Protein AF-A0A2T6KY04-F1 (afdb_monomer)

Mean predicted aligned error: 5.01 Å

Foldseek 3Di:
DVVVVVVVVVLVVLLVVLVVLLVVLVVVLVVLVVVLVVVVVVCVVDCPCVVVSVVSVVVSVVSVVVSVVSVVVSVVSVVVD

Secondary structure (DSSP, 8-state):
-HHHHHHHHHHHHHHHHHHHHHHHHHHHHHHHHHHHHHHHHHHTT-STTHHHHHHHHHHHHHHHHHHHHHHHHHHHHHH--

Structure (mmCIF, N/CA/C/O backbone):
data_AF-A0A2T6KY04-F1
#
_entry.id   AF-A0A2T6KY04-F1
#
loop_
_atom_site.group_PDB
_atom_site.id
_atom_site.type_symbol
_atom_site.label_atom_id
_atom_site.label_alt_id
_atom_site.label_comp_id
_atom_site.label_asym_id
_atom_site.label_entity_id
_atom_site.label_seq_id
_atom_site.pdbx_PDB_ins_code
_atom_site.Cartn_x
_atom_site.Cartn_y
_atom_site.Cartn_z
_atom_site.occupancy
_atom_site.B_iso_or_equiv
_atom_site.auth_seq_id
_atom_site.auth_comp_id
_atom_site.auth_asym_id
_atom_site.auth_atom_id
_atom_site.pdbx_PDB_model_num
ATOM 1 N N . MET A 1 1 ? 20.923 -1.841 -34.842 1.00 60.12 1 MET A N 1
ATOM 2 C CA . MET A 1 1 ? 19.450 -1.689 -34.854 1.00 60.12 1 MET A CA 1
ATOM 3 C C . MET A 1 1 ? 18.734 -2.615 -33.860 1.00 60.12 1 MET A C 1
ATOM 5 O O . MET A 1 1 ? 17.849 -2.124 -33.186 1.00 60.12 1 MET A O 1
ATOM 9 N N . ALA A 1 2 ? 19.119 -3.889 -33.669 1.00 61.78 2 ALA A N 1
ATOM 10 C CA . ALA A 1 2 ? 18.431 -4.796 -32.720 1.00 61.78 2 ALA A CA 1
ATOM 11 C C . ALA A 1 2 ? 18.591 -4.459 -31.212 1.00 61.78 2 ALA A C 1
ATOM 13 O O . ALA A 1 2 ? 17.692 -4.733 -30.419 1.00 61.78 2 ALA A O 1
ATOM 14 N N . LEU A 1 3 ? 19.715 -3.848 -30.813 1.00 62.00 3 LEU A N 1
ATOM 15 C CA . LEU A 1 3 ? 19.968 -3.441 -29.418 1.00 62.00 3 LEU A CA 1
ATOM 16 C C . LEU A 1 3 ? 19.054 -2.294 -28.948 1.00 62.00 3 LEU A C 1
ATOM 18 O O . LEU A 1 3 ? 18.676 -2.255 -27.785 1.00 62.00 3 LEU A O 1
ATOM 22 N N . ASP A 1 4 ? 18.678 -1.392 -29.854 1.00 76.50 4 ASP A N 1
ATOM 23 C CA . ASP A 1 4 ? 17.817 -0.240 -29.556 1.00 76.50 4 ASP A CA 1
ATOM 24 C C . ASP A 1 4 ? 16.355 -0.676 -29.339 1.00 76.50 4 ASP A C 1
ATOM 26 O O . ASP A 1 4 ? 15.725 -0.300 -28.354 1.00 76.50 4 ASP A O 1
ATOM 30 N N . GLU A 1 5 ? 15.848 -1.594 -30.170 1.00 80.12 5 GLU A N 1
ATOM 31 C CA . GLU A 1 5 ? 14.488 -2.135 -30.011 1.00 80.12 5 GLU A CA 1
ATOM 32 C C . GLU A 1 5 ? 14.333 -2.976 -28.734 1.00 80.12 5 GLU A C 1
ATOM 34 O O . GLU A 1 5 ? 13.309 -2.900 -28.055 1.00 80.12 5 GLU A O 1
ATOM 39 N N . THR A 1 6 ? 15.369 -3.734 -28.358 1.00 81.62 6 THR A N 1
ATOM 40 C CA . THR A 1 6 ? 15.348 -4.524 -27.116 1.00 81.62 6 THR A CA 1
ATOM 41 C C . THR A 1 6 ? 15.283 -3.609 -25.888 1.00 81.62 6 THR A C 1
ATOM 43 O O . THR A 1 6 ? 14.482 -3.852 -24.987 1.00 81.62 6 THR A O 1
ATOM 46 N N . THR A 1 7 ? 16.058 -2.519 -25.871 1.00 82.25 7 THR A N 1
ATOM 47 C CA . THR A 1 7 ? 16.028 -1.519 -24.789 1.00 82.25 7 THR A CA 1
ATOM 48 C C . THR A 1 7 ? 14.663 -0.837 -24.689 1.00 82.25 7 THR A C 1
ATOM 50 O O . THR A 1 7 ? 14.082 -0.788 -23.606 1.00 82.25 7 THR A O 1
ATOM 53 N N . ARG A 1 8 ? 14.075 -0.414 -25.817 1.00 81.00 8 ARG A N 1
ATOM 54 C CA . ARG A 1 8 ? 12.717 0.164 -25.843 1.00 81.00 8 ARG A CA 1
ATOM 55 C C . ARG A 1 8 ? 11.642 -0.818 -25.383 1.00 81.00 8 ARG A C 1
ATOM 57 O O . ARG A 1 8 ? 10.646 -0.423 -24.787 1.00 81.00 8 ARG A O 1
ATOM 64 N N . GLN A 1 9 ? 11.789 -2.108 -25.678 1.00 87.25 9 GLN A N 1
ATOM 65 C CA . GLN A 1 9 ? 10.846 -3.123 -25.205 1.00 87.25 9 GLN A CA 1
ATOM 66 C C . GLN A 1 9 ? 10.952 -3.340 -23.687 1.00 87.25 9 GLN A C 1
ATOM 68 O O . GLN A 1 9 ? 9.932 -3.552 -23.026 1.00 87.25 9 GLN A O 1
ATOM 73 N N . VAL A 1 10 ? 12.167 -3.295 -23.133 1.00 87.44 10 VAL A N 1
ATOM 74 C CA . VAL A 1 10 ? 12.399 -3.396 -21.686 1.00 87.44 10 VAL A CA 1
ATOM 75 C C . VAL A 1 10 ? 11.823 -2.179 -20.958 1.00 87.44 10 VAL A C 1
ATOM 77 O O . VAL A 1 10 ? 11.105 -2.376 -19.977 1.00 87.44 10 VAL A O 1
ATOM 80 N N . ASN A 1 11 ? 12.033 -0.963 -21.472 1.00 86.81 11 ASN A N 1
ATOM 81 C CA . ASN A 1 11 ? 11.480 0.265 -20.885 1.00 86.81 11 ASN A CA 1
ATOM 82 C C . ASN A 1 11 ? 9.946 0.249 -20.858 1.00 86.81 11 ASN A C 1
ATOM 84 O O . ASN A 1 11 ? 9.359 0.384 -19.784 1.00 86.81 11 ASN A O 1
ATOM 88 N N . ARG A 1 12 ? 9.290 -0.094 -21.976 1.00 90.19 12 ARG A N 1
ATOM 89 C CA . ARG A 1 12 ? 7.824 -0.251 -22.023 1.00 90.19 12 ARG A CA 1
ATOM 90 C C . ARG A 1 12 ? 7.296 -1.238 -20.982 1.00 90.19 12 ARG A C 1
ATOM 92 O O . ARG A 1 12 ? 6.273 -0.997 -20.343 1.00 90.19 12 ARG A O 1
ATOM 99 N N . ARG A 1 13 ? 7.988 -2.368 -20.793 1.00 91.81 13 ARG A N 1
ATOM 100 C CA . ARG A 1 13 ? 7.621 -3.366 -19.774 1.00 91.81 13 ARG A CA 1
ATOM 101 C C . ARG A 1 13 ? 7.802 -2.833 -18.355 1.00 91.81 13 ARG A C 1
ATOM 103 O O . ARG A 1 13 ? 6.961 -3.121 -17.505 1.00 91.81 13 ARG A O 1
ATOM 110 N N . ALA A 1 14 ? 8.865 -2.073 -18.101 1.00 90.81 14 ALA A N 1
ATOM 111 C CA . ALA A 1 14 ? 9.104 -1.443 -16.809 1.00 90.81 14 ALA A CA 1
ATOM 112 C C . ALA A 1 14 ? 8.021 -0.401 -16.485 1.00 90.81 14 ALA A C 1
ATOM 114 O O . ALA A 1 14 ? 7.445 -0.448 -15.399 1.00 90.81 14 ALA A O 1
ATOM 115 N N . ILE A 1 15 ? 7.669 0.464 -17.441 1.00 93.75 15 ILE A N 1
ATOM 116 C CA . ILE A 1 15 ? 6.604 1.468 -17.291 1.00 93.75 15 ILE A CA 1
ATOM 117 C C . ILE A 1 15 ? 5.256 0.796 -17.020 1.00 93.75 15 ILE A C 1
ATOM 119 O O . ILE A 1 15 ? 4.578 1.162 -16.060 1.00 93.75 15 ILE A O 1
ATOM 123 N N . ALA A 1 16 ? 4.897 -0.236 -17.790 1.00 94.62 16 ALA A N 1
ATOM 124 C CA . ALA A 1 16 ? 3.653 -0.979 -17.582 1.00 94.62 16 ALA A CA 1
ATOM 125 C C . ALA A 1 16 ? 3.598 -1.654 -16.198 1.00 94.62 16 ALA A C 1
ATOM 127 O O . ALA A 1 16 ? 2.560 -1.648 -15.535 1.00 94.62 16 ALA A O 1
ATOM 128 N N . ALA A 1 17 ? 4.720 -2.210 -15.727 1.00 95.88 17 ALA A N 1
ATOM 129 C CA . ALA A 1 17 ? 4.806 -2.792 -14.390 1.00 95.88 17 ALA A CA 1
ATOM 130 C C . ALA A 1 17 ? 4.646 -1.730 -13.287 1.00 95.88 17 ALA A C 1
ATOM 132 O O . ALA A 1 17 ? 3.947 -1.969 -12.301 1.00 95.88 17 ALA A O 1
ATOM 133 N N . LEU A 1 18 ? 5.249 -0.550 -13.461 1.00 95.00 18 LEU A N 1
ATOM 134 C CA . LEU A 1 18 ? 5.117 0.574 -12.531 1.00 95.00 18 LEU A CA 1
ATOM 135 C C . LEU A 1 18 ? 3.686 1.128 -12.498 1.00 95.00 18 LEU A C 1
ATOM 137 O O . LEU A 1 18 ? 3.163 1.409 -11.420 1.00 95.00 18 LEU A O 1
ATOM 141 N N . GLU A 1 19 ? 3.023 1.232 -13.649 1.00 95.88 19 GLU A N 1
ATOM 142 C CA . GLU A 1 19 ? 1.6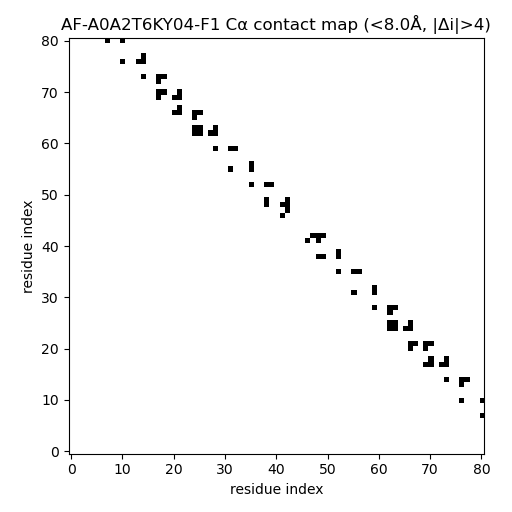21 1.645 -13.735 1.00 95.88 19 GLU A CA 1
ATOM 143 C C . GLU A 1 19 ? 0.698 0.659 -13.001 1.00 95.88 19 GLU A C 1
ATOM 145 O O . GLU A 1 19 ? -0.113 1.066 -12.161 1.00 95.88 19 GLU A O 1
ATOM 150 N N . ALA A 1 20 ? 0.869 -0.644 -13.248 1.00 97.19 20 ALA A N 1
ATOM 151 C CA . ALA A 1 20 ? 0.108 -1.691 -12.572 1.00 97.19 20 ALA A CA 1
ATOM 152 C C . ALA A 1 20 ? 0.329 -1.665 -11.049 1.00 97.19 20 ALA A C 1
ATOM 154 O O . ALA A 1 20 ? -0.635 -1.741 -10.284 1.00 97.19 20 ALA A O 1
ATOM 155 N N . ALA A 1 21 ? 1.576 -1.490 -10.601 1.00 96.88 21 ALA A N 1
ATOM 156 C CA . ALA A 1 21 ? 1.908 -1.373 -9.183 1.00 96.88 21 ALA A CA 1
ATOM 157 C C . ALA A 1 21 ? 1.277 -0.125 -8.541 1.00 96.88 21 ALA A C 1
ATOM 159 O O . ALA A 1 21 ? 0.668 -0.219 -7.475 1.00 96.88 21 ALA A O 1
ATOM 160 N N . LYS A 1 22 ? 1.347 1.037 -9.206 1.00 96.62 22 LYS A N 1
ATOM 161 C CA . LYS A 1 22 ? 0.717 2.287 -8.747 1.00 96.62 22 LYS A CA 1
ATOM 162 C C . LYS A 1 22 ? -0.792 2.121 -8.575 1.00 96.62 22 LYS A C 1
ATOM 164 O O . LYS A 1 22 ? -1.350 2.621 -7.593 1.00 96.62 22 LYS A O 1
ATOM 169 N N . LYS A 1 23 ? -1.450 1.440 -9.520 1.00 96.88 23 LYS A N 1
ATOM 170 C CA . LYS A 1 23 ? -2.881 1.132 -9.444 1.00 96.88 23 LYS A CA 1
ATOM 171 C C . LYS A 1 23 ? -3.178 0.192 -8.275 1.00 96.88 23 LYS A C 1
ATOM 173 O O . LYS A 1 23 ? -3.991 0.546 -7.431 1.00 96.88 23 LYS A O 1
ATOM 178 N N . GLY A 1 24 ? -2.474 -0.937 -8.179 1.00 97.81 24 GLY A N 1
ATOM 179 C CA . GLY A 1 24 ? -2.682 -1.925 -7.115 1.00 97.81 24 GLY A CA 1
ATOM 180 C C . GLY A 1 24 ? -2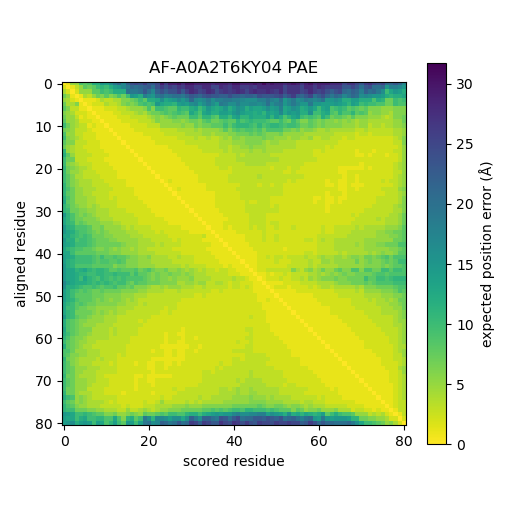.490 -1.351 -5.708 1.00 97.81 24 GLY A C 1
ATOM 181 O O . GLY A 1 24 ? -3.297 -1.608 -4.821 1.00 97.81 24 GLY A O 1
ATOM 182 N N . LEU A 1 25 ? -1.482 -0.495 -5.510 1.00 97.12 25 LEU A N 1
ATOM 183 C CA . LEU A 1 25 ? -1.281 0.210 -4.238 1.00 97.12 25 LEU A CA 1
ATOM 184 C C . LEU A 1 25 ? -2.393 1.233 -3.951 1.00 97.12 25 LEU A C 1
ATOM 186 O O . LEU A 1 25 ? -2.745 1.455 -2.795 1.00 97.12 25 LEU A O 1
ATOM 190 N N . GLY A 1 26 ? -2.956 1.861 -4.988 1.00 97.19 26 GLY A N 1
ATOM 191 C CA . GLY A 1 26 ? -4.118 2.743 -4.853 1.00 97.19 26 GLY A CA 1
ATOM 192 C C . GLY A 1 26 ? -5.373 1.990 -4.413 1.00 97.19 26 GLY A C 1
ATOM 193 O O . GLY A 1 26 ? -6.049 2.431 -3.484 1.00 97.19 26 GLY A O 1
ATOM 194 N N . ASP A 1 27 ? -5.633 0.842 -5.038 1.00 97.62 27 ASP A N 1
ATOM 195 C CA . ASP A 1 27 ? -6.756 -0.038 -4.711 1.00 97.62 27 ASP A CA 1
ATOM 196 C C . ASP A 1 27 ? -6.618 -0.555 -3.262 1.00 97.62 27 ASP A C 1
ATOM 198 O O . ASP A 1 27 ? -7.530 -0.375 -2.454 1.00 97.62 27 ASP A O 1
ATOM 202 N N . ALA A 1 28 ? -5.430 -1.039 -2.876 1.00 97.19 28 ALA A N 1
ATOM 203 C CA . ALA A 1 28 ? -5.139 -1.491 -1.512 1.00 97.19 28 ALA A CA 1
ATOM 204 C C . ALA A 1 28 ? -5.301 -0.380 -0.458 1.00 97.19 28 ALA A C 1
ATOM 206 O O . ALA A 1 28 ? -5.863 -0.607 0.613 1.00 97.19 28 ALA A O 1
ATOM 207 N N . ALA A 1 29 ? -4.850 0.848 -0.747 1.00 96.50 29 ALA A N 1
ATOM 208 C CA . ALA A 1 29 ? -5.049 1.981 0.157 1.00 96.50 29 ALA A CA 1
ATOM 209 C C . ALA A 1 29 ? -6.538 2.314 0.345 1.00 96.50 29 ALA A C 1
ATOM 211 O O . ALA A 1 29 ? -6.951 2.734 1.428 1.00 96.50 29 ALA A O 1
ATOM 212 N N . ASN A 1 30 ? -7.349 2.151 -0.703 1.00 96.62 30 ASN A N 1
ATOM 213 C CA . ASN A 1 30 ? -8.786 2.367 -0.612 1.00 96.62 30 ASN A CA 1
ATOM 214 C C . ASN A 1 30 ? -9.475 1.266 0.206 1.00 96.62 30 ASN A C 1
ATOM 216 O O . ASN A 1 30 ? -10.289 1.588 1.068 1.00 96.62 30 ASN A O 1
ATOM 220 N N . GLU A 1 31 ? -9.122 0.002 -0.019 1.00 96.31 31 GLU A N 1
ATOM 221 C CA . GLU A 1 31 ? -9.639 -1.133 0.754 1.00 96.31 31 GLU A CA 1
ATOM 222 C C . GLU A 1 31 ? -9.299 -1.007 2.244 1.00 96.31 31 GLU A C 1
ATOM 224 O O . GLU A 1 31 ? -10.191 -1.109 3.083 1.00 96.31 31 GLU A O 1
ATOM 229 N N . LEU A 1 32 ? -8.046 -0.676 2.578 1.00 94.88 32 LEU A N 1
ATOM 230 C CA . LEU A 1 32 ? -7.622 -0.432 3.961 1.00 94.88 32 LEU A CA 1
ATOM 231 C C . LEU A 1 32 ? -8.410 0.705 4.613 1.00 94.88 32 LEU A C 1
ATOM 233 O O . LEU A 1 32 ? -8.864 0.568 5.743 1.00 94.88 32 LEU A O 1
ATOM 237 N N . ARG A 1 33 ? -8.623 1.812 3.893 1.00 94.94 33 ARG A N 1
ATOM 238 C CA . ARG A 1 33 ? -9.419 2.942 4.391 1.00 94.94 33 ARG A CA 1
ATOM 239 C C . ARG A 1 33 ? -10.863 2.532 4.690 1.00 94.94 33 ARG A C 1
ATOM 241 O O . ARG A 1 33 ? -11.405 2.947 5.706 1.00 94.94 33 ARG A O 1
ATOM 248 N N . VAL A 1 34 ? -11.481 1.736 3.817 1.00 95.62 34 VAL A N 1
ATOM 249 C CA . VAL A 1 34 ? -12.840 1.215 4.036 1.00 95.62 34 VAL A CA 1
ATOM 250 C C . VAL A 1 34 ? -12.873 0.260 5.231 1.00 95.62 34 VAL A C 1
ATOM 252 O O . VAL A 1 34 ? -13.814 0.309 6.016 1.00 95.62 34 VAL A O 1
ATOM 255 N N . ALA A 1 35 ? -11.843 -0.568 5.406 1.00 91.94 35 ALA A N 1
ATOM 256 C CA . ALA A 1 35 ? -11.738 -1.493 6.529 1.00 91.94 35 ALA A CA 1
ATOM 257 C C . ALA A 1 35 ? -11.455 -0.793 7.876 1.00 91.94 35 ALA A C 1
ATOM 259 O O . ALA A 1 35 ? -11.842 -1.321 8.914 1.00 91.94 35 ALA A O 1
ATOM 260 N N . CYS A 1 36 ? -10.826 0.389 7.877 1.00 94.31 36 CYS A N 1
ATOM 261 C CA . CYS A 1 36 ? -10.644 1.210 9.080 1.00 94.31 36 CYS A CA 1
ATOM 262 C C . CYS A 1 36 ? -11.963 1.793 9.605 1.00 94.31 36 CYS A C 1
ATOM 264 O O . CYS A 1 36 ? -12.114 1.923 10.814 1.00 94.31 36 CYS A O 1
ATOM 266 N N . TRP A 1 37 ? -12.923 2.125 8.736 1.00 94.06 37 TRP A N 1
ATOM 267 C CA . TRP A 1 37 ? -14.144 2.837 9.139 1.00 94.06 37 TRP A CA 1
ATOM 268 C C . TRP A 1 37 ? -14.934 2.172 10.278 1.00 94.06 37 TRP A C 1
ATOM 270 O O . TRP A 1 37 ? -15.274 2.874 11.228 1.00 94.06 37 TRP A O 1
ATOM 280 N N . PRO A 1 38 ? -15.208 0.851 10.265 1.00 92.81 38 PRO A N 1
ATOM 281 C CA . PRO A 1 38 ? -15.898 0.208 11.382 1.00 92.81 38 PRO A CA 1
ATOM 282 C C . PRO A 1 38 ? -15.102 0.246 12.692 1.00 92.81 38 PRO A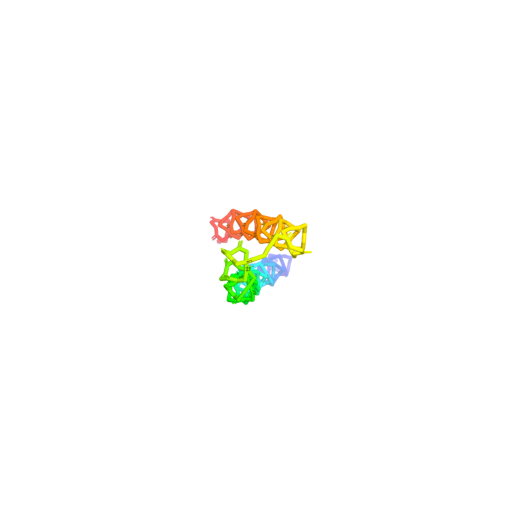 C 1
ATOM 284 O O . PRO A 1 38 ? -15.698 0.282 13.763 1.00 92.81 38 PRO A O 1
ATOM 287 N N . LEU A 1 39 ? -13.767 0.233 12.623 1.00 91.94 39 LEU A N 1
ATOM 288 C CA . LEU A 1 39 ? -12.912 0.329 13.808 1.00 91.94 39 LEU A CA 1
ATOM 289 C C . LEU A 1 39 ? -12.864 1.759 14.353 1.00 91.94 39 LEU A C 1
ATOM 291 O O . LEU A 1 39 ? -12.871 1.942 15.565 1.00 91.94 39 LEU A O 1
ATOM 295 N N . GLU A 1 40 ? -12.873 2.765 13.477 1.00 93.62 40 GLU A N 1
ATOM 296 C CA . GLU A 1 40 ? -13.002 4.175 13.864 1.00 93.62 40 GLU A CA 1
ATOM 297 C C . GLU A 1 40 ? -14.353 4.435 14.543 1.00 93.62 40 GLU A C 1
ATOM 299 O O . GLU A 1 40 ? -14.397 5.106 15.570 1.00 93.62 40 GLU A O 1
ATOM 304 N N . ASP A 1 41 ? -15.443 3.860 14.031 1.00 94.50 41 ASP A N 1
ATOM 305 C CA . ASP A 1 41 ? -16.764 3.936 14.668 1.00 94.50 41 ASP A CA 1
ATOM 306 C C . ASP A 1 41 ? -16.768 3.234 16.036 1.00 94.50 41 ASP A C 1
ATOM 308 O O . ASP A 1 41 ? -17.173 3.811 17.046 1.00 94.50 41 ASP A O 1
ATOM 312 N N . LEU A 1 42 ? -16.208 2.020 16.104 1.00 92.50 42 LEU A N 1
ATOM 313 C CA . LEU A 1 42 ? -16.105 1.257 17.347 1.00 92.50 42 LEU A CA 1
ATOM 314 C C . LEU A 1 42 ? -15.249 1.970 18.410 1.00 92.50 42 LEU A C 1
ATOM 316 O O . LEU A 1 42 ? -15.596 1.913 19.591 1.00 92.50 42 LEU A O 1
ATOM 320 N N . SER A 1 43 ? -14.194 2.691 18.007 1.00 93.62 43 SER A N 1
ATOM 321 C CA . SER A 1 43 ? -13.335 3.468 18.920 1.00 93.62 43 SER A CA 1
ATOM 322 C C . SER A 1 43 ? -14.084 4.567 19.685 1.00 93.62 43 SER A C 1
ATOM 324 O O . SER A 1 43 ? -13.675 4.961 20.776 1.00 93.62 43 SER A O 1
ATOM 326 N N . GLN A 1 44 ? -15.238 5.022 19.176 1.00 93.44 44 GLN A N 1
ATOM 327 C CA . GLN A 1 44 ? -16.068 6.020 19.860 1.00 93.44 44 GLN A CA 1
ATOM 328 C C . GLN A 1 44 ? -16.784 5.455 21.091 1.00 93.44 44 GLN A C 1
ATOM 330 O O . GLN A 1 44 ? -17.171 6.210 21.983 1.00 93.44 44 GLN A O 1
ATOM 335 N N . VAL A 1 45 ? -16.980 4.134 21.139 1.00 96.06 45 VAL A N 1
ATOM 336 C CA . VAL A 1 45 ? -17.713 3.448 22.214 1.00 96.06 45 VAL A CA 1
ATOM 337 C C . VAL A 1 45 ? -16.822 2.527 23.047 1.00 96.06 45 VAL A C 1
ATOM 339 O O . VAL A 1 45 ? -17.161 2.220 24.190 1.00 96.06 45 VAL A O 1
ATOM 342 N N . THR A 1 46 ? -15.680 2.084 22.514 1.00 95.88 46 THR A N 1
ATOM 343 C CA . THR A 1 46 ? -14.698 1.272 23.238 1.00 95.88 46 THR A CA 1
ATOM 344 C C . THR A 1 46 ? -13.295 1.431 22.665 1.00 95.88 46 THR A C 1
ATOM 346 O O . THR A 1 46 ? -13.107 1.399 21.460 1.00 95.88 46 THR A O 1
ATOM 349 N N . ASN A 1 47 ? -12.292 1.488 23.538 1.00 93.00 47 ASN A N 1
ATOM 350 C CA . ASN A 1 47 ? -10.878 1.573 23.161 1.00 93.00 47 ASN A CA 1
ATOM 351 C C . ASN A 1 47 ? -10.192 0.202 22.997 1.00 93.00 47 ASN A C 1
ATOM 353 O O . ASN A 1 47 ? -8.983 0.122 22.791 1.00 93.00 47 ASN A O 1
ATOM 357 N N . ALA A 1 48 ? -10.938 -0.903 23.110 1.00 93.31 48 ALA A N 1
ATOM 358 C CA . ALA A 1 48 ? -10.366 -2.252 23.091 1.00 93.31 48 ALA A CA 1
ATOM 359 C C . ALA A 1 48 ? -9.642 -2.598 21.774 1.00 93.31 48 ALA A C 1
ATOM 361 O O . ALA A 1 48 ? -8.805 -3.498 21.753 1.00 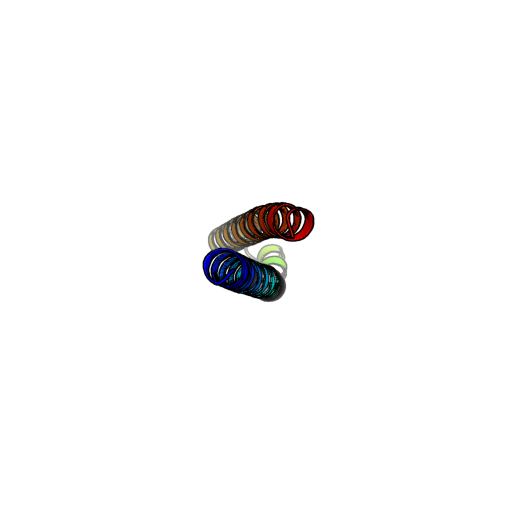93.31 48 ALA A O 1
ATOM 362 N N . HIS A 1 49 ? -9.962 -1.889 20.688 1.00 91.69 49 HIS A N 1
ATOM 363 C CA . HIS A 1 49 ? -9.434 -2.139 19.346 1.00 91.69 49 HIS A CA 1
ATOM 364 C C . HIS A 1 49 ? -8.544 -1.000 18.831 1.00 91.69 49 HIS A C 1
ATOM 366 O O . HIS A 1 49 ? -8.084 -1.073 17.692 1.00 91.69 49 HIS A O 1
ATOM 372 N N . ASP A 1 50 ? -8.254 0.013 19.655 1.00 93.25 50 ASP A N 1
ATOM 373 C CA . ASP A 1 50 ? -7.404 1.147 19.274 1.00 93.25 50 ASP A CA 1
ATOM 374 C C . ASP A 1 50 ? -6.016 0.704 18.782 1.00 93.25 50 ASP A C 1
ATOM 376 O O . ASP A 1 50 ? -5.595 1.191 17.734 1.00 93.25 50 ASP A O 1
ATOM 380 N N . PRO A 1 51 ? -5.331 -0.283 19.409 1.00 95.31 51 PRO A N 1
ATOM 381 C CA . PRO A 1 51 ? -4.047 -0.757 18.891 1.00 95.31 51 PRO A CA 1
ATOM 382 C C . PRO A 1 51 ? -4.147 -1.321 17.466 1.00 95.31 51 PRO A C 1
ATOM 384 O O . PRO A 1 51 ? -3.280 -1.076 16.631 1.00 95.31 51 PRO A O 1
ATOM 387 N N . ALA A 1 52 ? -5.229 -2.043 17.157 1.00 92.75 52 ALA A N 1
ATOM 388 C CA . ALA A 1 52 ? -5.448 -2.582 15.817 1.00 92.75 52 ALA A CA 1
ATOM 389 C C . ALA A 1 52 ? -5.759 -1.467 14.805 1.00 92.75 52 ALA A C 1
ATOM 391 O O . ALA A 1 52 ? -5.288 -1.512 13.668 1.00 92.75 52 ALA A O 1
ATOM 392 N N . LEU A 1 53 ? -6.518 -0.446 15.217 1.00 94.44 53 LEU A N 1
ATOM 393 C CA . LEU A 1 53 ? -6.796 0.726 14.389 1.00 94.44 53 LEU A CA 1
ATOM 394 C C . LEU A 1 53 ? -5.512 1.516 14.076 1.00 94.44 53 LEU A C 1
ATOM 396 O O . LEU A 1 53 ? -5.279 1.863 12.917 1.00 94.44 53 LEU A O 1
ATOM 400 N N . GLU A 1 54 ? -4.647 1.728 15.071 1.00 95.38 54 GLU A N 1
ATOM 401 C CA . GLU A 1 54 ? -3.335 2.363 14.896 1.00 95.38 54 GLU A CA 1
ATOM 402 C C . GLU A 1 54 ? -2.447 1.581 13.918 1.00 95.38 54 GLU A C 1
ATOM 404 O O . GLU A 1 54 ? -1.840 2.166 13.014 1.00 95.38 54 GLU A O 1
ATOM 409 N N . GLU A 1 55 ? -2.404 0.250 14.041 1.00 95.75 55 GLU A N 1
ATOM 410 C CA . GLU A 1 55 ? -1.680 -0.609 13.102 1.00 95.75 55 GLU A CA 1
ATOM 411 C C . GLU A 1 55 ? -2.220 -0.471 11.673 1.00 95.75 55 GLU A C 1
ATOM 413 O O . GLU A 1 55 ? -1.440 -0.329 10.725 1.00 95.75 55 GLU A O 1
ATOM 418 N N . MET A 1 56 ? -3.543 -0.444 11.496 1.00 95.12 56 MET A N 1
ATOM 419 C CA . MET A 1 56 ? -4.153 -0.267 10.177 1.00 95.12 56 MET A CA 1
ATOM 420 C C . MET A 1 56 ? -3.855 1.110 9.575 1.00 95.12 56 MET A C 1
ATOM 422 O O . MET A 1 56 ? -3.533 1.198 8.385 1.00 95.12 56 MET A O 1
ATOM 426 N N . HIS A 1 57 ? -3.882 2.180 10.374 1.00 96.00 57 HIS A N 1
ATOM 427 C CA . HIS A 1 57 ? -3.464 3.511 9.925 1.00 96.00 57 HIS A CA 1
ATOM 428 C C . HIS A 1 57 ? -1.982 3.544 9.537 1.00 96.00 57 HIS A C 1
ATOM 430 O O . HIS A 1 57 ? -1.629 4.132 8.509 1.00 96.00 57 HIS A O 1
ATOM 436 N N . ALA A 1 58 ? -1.113 2.863 10.288 1.00 97.19 58 ALA A N 1
ATOM 437 C CA . ALA A 1 58 ? 0.304 2.748 9.955 1.00 97.19 58 ALA A CA 1
ATOM 438 C C . ALA A 1 58 ? 0.526 1.987 8.636 1.00 97.19 58 ALA A C 1
ATOM 440 O O . ALA A 1 58 ? 1.340 2.403 7.806 1.00 97.19 58 ALA A O 1
ATOM 441 N N . VAL A 1 59 ? -0.213 0.898 8.400 1.00 96.69 59 VAL A N 1
ATOM 442 C CA . VAL A 1 59 ? -0.171 0.163 7.126 1.00 96.69 59 VAL A CA 1
ATOM 443 C C . VAL A 1 59 ? -0.673 1.043 5.981 1.00 96.69 59 VAL A C 1
ATOM 445 O O . VAL A 1 59 ? -0.002 1.137 4.953 1.00 96.69 59 VAL A O 1
ATOM 448 N N 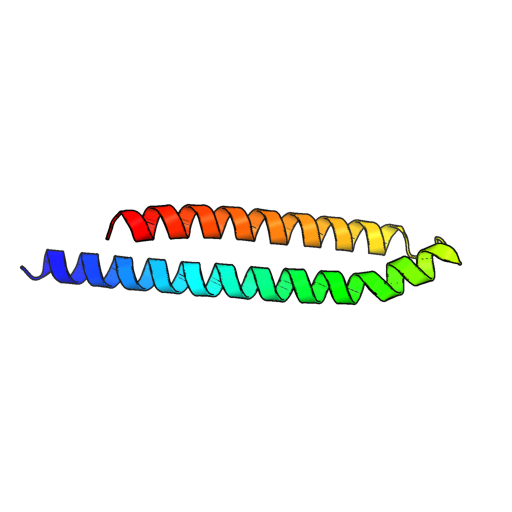. LEU A 1 60 ? -1.788 1.755 6.162 1.00 96.56 60 LEU A N 1
ATOM 449 C CA . LEU A 1 60 ? -2.318 2.687 5.166 1.00 96.56 60 LEU A CA 1
ATOM 450 C C . LEU A 1 60 ? -1.293 3.771 4.795 1.00 96.56 60 LEU A C 1
ATOM 452 O O . LEU A 1 60 ? -1.109 4.066 3.612 1.00 96.56 60 LEU A O 1
ATOM 456 N N . ALA A 1 61 ? -0.593 4.334 5.783 1.00 97.06 61 ALA A N 1
ATOM 457 C CA . ALA A 1 61 ? 0.466 5.312 5.553 1.00 97.06 61 ALA A CA 1
ATOM 458 C C . ALA A 1 61 ? 1.623 4.725 4.724 1.00 97.06 61 ALA A C 1
ATOM 460 O O . ALA A 1 61 ? 2.063 5.347 3.757 1.00 97.06 61 ALA A O 1
ATOM 461 N N . ARG A 1 62 ? 2.067 3.499 5.037 1.00 98.06 62 ARG A N 1
ATOM 462 C CA . ARG A 1 62 ? 3.122 2.804 4.275 1.00 98.06 62 ARG A CA 1
ATOM 463 C C . ARG A 1 62 ? 2.703 2.512 2.835 1.00 98.06 62 ARG A C 1
ATOM 465 O O . ARG A 1 62 ? 3.499 2.720 1.924 1.00 98.06 62 ARG A O 1
ATOM 472 N N . VAL A 1 63 ? 1.460 2.077 2.610 1.00 97.38 63 VAL A N 1
ATOM 473 C CA . VAL A 1 63 ? 0.935 1.819 1.257 1.00 97.38 63 VAL A CA 1
ATOM 474 C C . VAL A 1 63 ? 0.881 3.109 0.436 1.00 97.38 63 VAL A C 1
ATOM 476 O O . VAL A 1 63 ? 1.266 3.110 -0.734 1.00 97.38 63 VAL A O 1
ATOM 479 N N . ARG A 1 64 ? 0.460 4.227 1.041 1.00 96.56 64 ARG A N 1
ATOM 480 C CA . ARG A 1 64 ? 0.462 5.542 0.379 1.00 96.56 64 ARG A CA 1
ATOM 481 C C . ARG A 1 64 ? 1.874 5.998 0.015 1.00 96.56 64 ARG A C 1
ATOM 483 O O . ARG A 1 64 ? 2.086 6.381 -1.131 1.00 96.56 64 ARG A O 1
ATOM 490 N N . ALA A 1 65 ? 2.829 5.877 0.936 1.00 97.31 65 ALA A N 1
ATOM 491 C CA . ALA A 1 65 ? 4.228 6.207 0.673 1.00 97.31 65 ALA A CA 1
ATOM 492 C C . ALA A 1 65 ? 4.811 5.352 -0.467 1.00 97.31 65 ALA A C 1
ATOM 494 O O . ALA A 1 65 ? 5.372 5.886 -1.421 1.00 97.31 65 ALA A O 1
ATOM 495 N N . ALA A 1 66 ? 4.579 4.035 -0.440 1.00 97.44 66 ALA A N 1
ATOM 496 C CA . ALA A 1 66 ? 5.003 3.140 -1.514 1.00 97.44 66 ALA A CA 1
ATOM 497 C C . ALA A 1 66 ? 4.378 3.524 -2.867 1.00 97.44 66 ALA A C 1
ATOM 499 O O . ALA A 1 66 ? 5.044 3.485 -3.900 1.00 97.44 66 ALA A O 1
ATOM 500 N N . ARG A 1 67 ? 3.102 3.934 -2.881 1.00 96.94 67 ARG A N 1
ATOM 501 C CA . ARG A 1 67 ? 2.432 4.405 -4.100 1.00 96.94 67 ARG A CA 1
ATOM 502 C C . ARG A 1 67 ? 3.075 5.676 -4.646 1.00 96.94 67 ARG A C 1
ATOM 504 O O . ARG A 1 67 ? 3.210 5.796 -5.861 1.00 96.94 67 ARG A O 1
ATOM 511 N N . GLU A 1 68 ? 3.436 6.618 -3.783 1.00 97.06 68 GLU A N 1
ATOM 512 C CA . GLU A 1 68 ? 4.124 7.852 -4.173 1.00 97.06 68 GLU A CA 1
ATOM 513 C C . GLU A 1 68 ? 5.515 7.562 -4.740 1.00 97.06 68 GLU A C 1
ATOM 515 O O . GLU A 1 68 ? 5.867 8.103 -5.787 1.00 97.06 68 GLU A O 1
ATOM 520 N N . ASP A 1 69 ? 6.268 6.649 -4.125 1.00 97.25 69 ASP A N 1
ATOM 521 C CA . ASP A 1 69 ? 7.563 6.189 -4.637 1.00 97.25 69 ASP A CA 1
ATOM 522 C C . ASP A 1 69 ? 7.440 5.574 -6.033 1.00 97.25 69 ASP A C 1
ATOM 524 O O . ASP A 1 69 ? 8.166 5.955 -6.956 1.00 97.25 69 ASP A O 1
ATOM 528 N N . VAL A 1 70 ? 6.475 4.668 -6.215 1.00 96.12 70 VAL A N 1
ATOM 529 C CA . VAL A 1 70 ? 6.196 4.053 -7.517 1.00 96.12 70 VAL A CA 1
ATOM 530 C C . VAL A 1 70 ? 5.736 5.102 -8.529 1.00 96.12 70 VAL A C 1
ATOM 532 O O . VAL A 1 70 ? 6.171 5.062 -9.676 1.00 96.12 70 VAL A O 1
ATOM 535 N N . ALA A 1 71 ? 4.906 6.069 -8.130 1.00 94.81 71 ALA A N 1
ATOM 536 C CA . ALA A 1 71 ? 4.448 7.136 -9.016 1.00 94.81 71 ALA A CA 1
ATOM 537 C C . ALA A 1 71 ? 5.594 8.054 -9.464 1.00 94.81 71 ALA A C 1
ATOM 539 O O . ALA A 1 71 ? 5.656 8.399 -10.642 1.00 94.81 71 ALA A O 1
ATOM 540 N N . ARG A 1 72 ? 6.518 8.410 -8.561 1.00 95.56 72 ARG A N 1
ATOM 541 C CA . ARG A 1 72 ? 7.725 9.179 -8.902 1.00 95.56 72 ARG A CA 1
ATOM 542 C C . ARG A 1 72 ? 8.598 8.430 -9.897 1.00 95.56 72 ARG A C 1
ATOM 544 O O . ARG A 1 72 ? 9.041 9.015 -10.879 1.00 95.56 72 ARG A O 1
ATOM 551 N N . ARG A 1 73 ? 8.809 7.133 -9.667 1.00 94.06 73 ARG A N 1
ATOM 552 C CA . ARG A 1 73 ? 9.596 6.300 -10.577 1.00 94.06 73 ARG A CA 1
ATOM 553 C C . ARG A 1 73 ? 8.913 6.135 -11.931 1.00 94.06 73 ARG A C 1
ATOM 555 O O . ARG A 1 73 ? 9.572 6.246 -12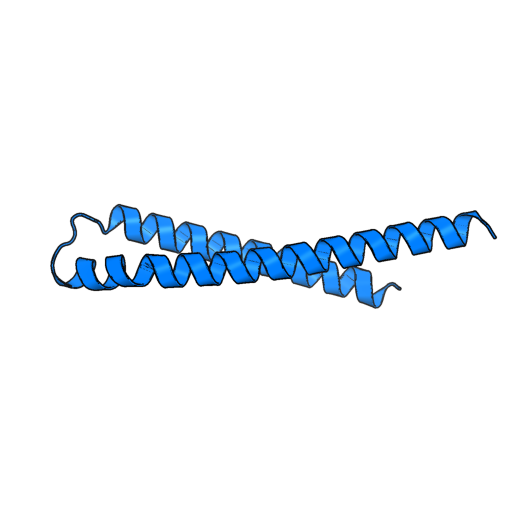.949 1.00 94.06 73 ARG A O 1
ATOM 562 N N . TRP A 1 74 ? 7.599 5.932 -11.945 1.00 93.62 74 TRP A N 1
ATOM 563 C CA . TRP A 1 74 ? 6.817 5.866 -13.178 1.00 93.62 74 TRP A CA 1
ATOM 564 C C . TRP A 1 74 ? 6.945 7.147 -14.008 1.00 93.62 74 TRP A C 1
ATOM 566 O O . TRP A 1 74 ? 7.172 7.051 -15.209 1.00 93.62 74 TRP A O 1
ATOM 576 N N . LEU A 1 75 ? 6.855 8.327 -13.380 1.00 92.00 75 LEU A N 1
ATOM 577 C CA . LEU A 1 75 ? 7.060 9.608 -14.066 1.00 92.00 75 LEU A CA 1
ATOM 578 C C . LEU A 1 75 ? 8.466 9.700 -14.670 1.00 92.00 75 LEU A C 1
ATOM 580 O O . LEU A 1 75 ? 8.589 9.976 -15.856 1.00 92.00 75 LEU A O 1
ATOM 584 N N . ALA A 1 76 ? 9.503 9.388 -13.887 1.00 91.00 76 ALA A N 1
ATOM 585 C CA . ALA A 1 76 ? 10.887 9.446 -14.354 1.00 91.00 76 ALA A CA 1
ATOM 586 C C . ALA A 1 76 ? 11.162 8.511 -15.547 1.00 91.00 76 ALA A C 1
ATOM 588 O O . ALA A 1 76 ? 11.850 8.899 -16.484 1.00 91.00 76 ALA A O 1
ATOM 589 N N . GLU A 1 77 ? 10.616 7.292 -15.525 1.00 87.88 77 GLU A N 1
ATOM 590 C CA . GLU A 1 77 ? 10.777 6.326 -16.622 1.00 87.88 77 GLU A CA 1
ATOM 591 C C . GLU A 1 77 ? 9.938 6.716 -17.852 1.00 87.88 77 GLU A C 1
ATOM 593 O O . GLU A 1 77 ? 10.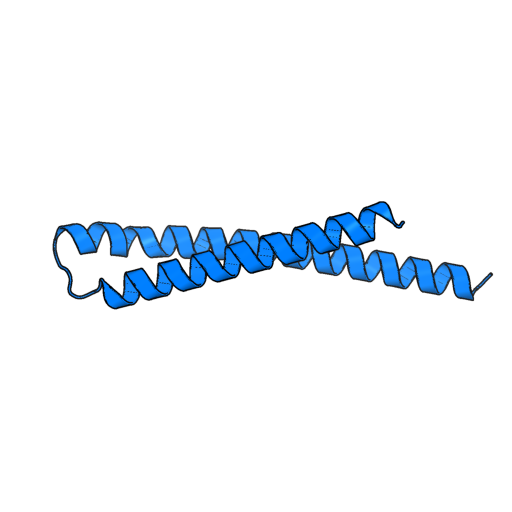359 6.474 -18.977 1.00 87.88 77 GLU A O 1
ATOM 598 N N . SER A 1 78 ? 8.777 7.352 -17.654 1.00 84.56 78 SER A N 1
ATOM 599 C CA . SER A 1 78 ? 7.892 7.775 -18.753 1.00 84.56 78 SER A CA 1
ATOM 600 C C . SER A 1 78 ? 8.353 9.062 -19.445 1.00 84.56 78 SER A C 1
ATOM 602 O O . SER A 1 78 ? 8.038 9.264 -20.609 1.00 84.56 78 SER A O 1
ATOM 604 N N . GLU A 1 79 ? 9.077 9.943 -18.748 1.00 81.31 79 GLU A N 1
ATOM 605 C CA . GLU A 1 79 ? 9.696 11.146 -19.334 1.00 81.31 79 GLU A CA 1
ATOM 606 C C . GLU A 1 79 ? 10.987 10.831 -20.115 1.00 81.31 79 GLU A C 1
ATOM 608 O O . GLU A 1 79 ? 11.460 11.670 -20.881 1.00 81.31 79 GLU A O 1
ATOM 613 N N . GLY A 1 80 ? 11.571 9.645 -19.898 1.00 66.19 80 GLY A N 1
ATOM 614 C CA . GLY A 1 80 ? 12.788 9.174 -20.564 1.00 66.19 80 GLY A CA 1
ATOM 615 C C . GLY A 1 80 ? 12.568 8.314 -21.818 1.00 66.19 80 GLY A C 1
ATOM 616 O O . GLY A 1 80 ? 13.557 7.987 -22.479 1.00 66.19 80 GLY A O 1
ATOM 617 N N . GLU A 1 81 ? 11.323 7.930 -22.130 1.00 56.66 81 GLU A N 1
ATOM 618 C CA . GLU A 1 81 ? 10.919 7.328 -23.421 1.00 56.66 81 GLU A CA 1
ATOM 619 C C . GLU A 1 81 ? 10.720 8.383 -24.518 1.00 56.66 81 GLU A C 1
ATOM 621 O O . GLU A 1 81 ? 11.088 8.071 -25.677 1.00 56.66 81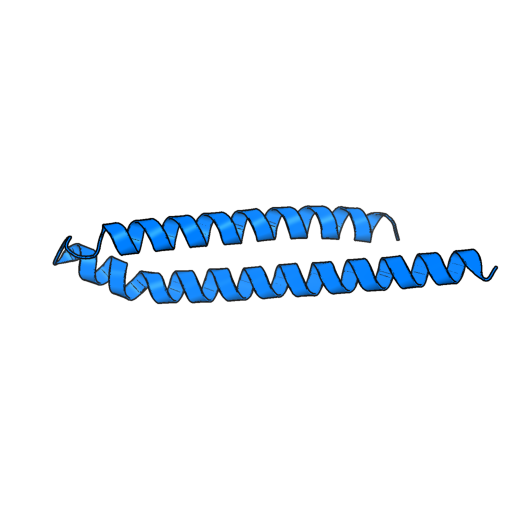 GLU A O 1
#

pLDDT: mean 91.41, std 9.0, range [56.66, 98.06]

Radius of gyration: 18.82 Å; Cα contacts (8 Å, |Δi|>4): 45; chains: 1; bounding box: 38×16×58 Å

Solvent-accessible surface area (backbone atoms only — not comparable to full-atom values): 4361 Å²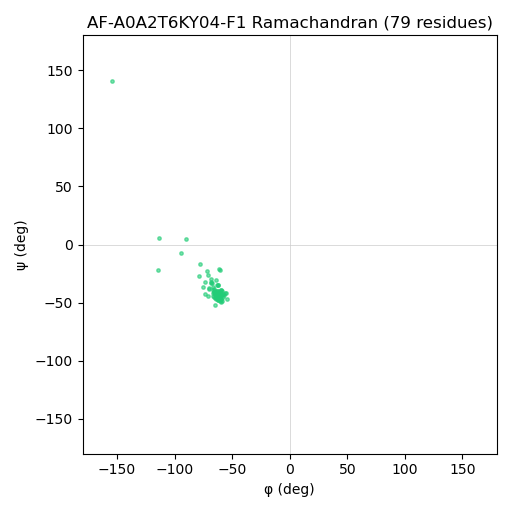 total; per-residue (Å²): 116,72,70,59,56,53,51,54,52,50,50,54,51,51,43,53,52,29,51,52,49,30,48,54,31,49,52,52,38,50,52,48,54,60,63,42,48,65,49,58,59,45,47,77,80,41,68,90,52,44,71,59,48,52,51,50,52,52,50,39,51,51,35,49,51,53,26,50,54,35,47,54,50,34,50,57,55,62,76,70,111

Nearest PDB structures (foldseek):
  5ofb-assembly1_B  TM=8.461E-01  e=1.132E+00  Homo sapiens
  5zhy-assembly2_D  TM=7.953E-01  e=3.699E+00  Human coronavirus 229E
  2hko-assembly1_A  TM=5.340E-01  e=4.219E+00  Homo sapiens

Sequence (81 aa):
MALDETTRQVNRRAIAALEAAKKGLGDAANELRVACWPLEDLSQVTNAHDPALEEMHAVLARVRAAREDVARRWLAESEGE